Protein AF-A0AB39F9V1-F1 (afdb_monomer)

Structure (mmCIF, N/CA/C/O backbone):
data_AF-A0AB39F9V1-F1
#
_entry.id   AF-A0AB39F9V1-F1
#
loop_
_atom_site.group_PDB
_atom_site.id
_atom_site.type_symbol
_atom_site.label_atom_id
_atom_site.label_alt_id
_atom_site.label_comp_id
_atom_site.label_asym_id
_atom_site.label_entity_id
_atom_site.label_seq_id
_atom_site.pdbx_PDB_ins_code
_atom_site.Cartn_x
_atom_site.Cartn_y
_atom_site.Cartn_z
_atom_site.occupancy
_atom_site.B_iso_or_equiv
_atom_site.auth_seq_id
_atom_site.auth_comp_id
_atom_site.auth_asym_id
_atom_site.auth_atom_id
_atom_site.pdbx_PDB_model_num
ATOM 1 N N . MET A 1 1 ? -10.964 30.325 -3.307 1.00 38.06 1 MET A N 1
ATOM 2 C CA . MET A 1 1 ? -10.942 28.997 -3.959 1.00 38.06 1 MET A CA 1
ATOM 3 C C . MET A 1 1 ? -11.466 27.983 -2.957 1.00 38.06 1 MET A C 1
ATOM 5 O O . MET A 1 1 ? -10.889 27.878 -1.883 1.00 38.06 1 MET A O 1
ATOM 9 N N . ALA A 1 2 ? -12.594 27.324 -3.233 1.00 39.78 2 ALA A N 1
ATOM 10 C CA . ALA A 1 2 ? -13.120 26.294 -2.340 1.00 39.78 2 ALA A CA 1
ATOM 11 C C . ALA A 1 2 ? -12.161 25.094 -2.340 1.00 39.78 2 ALA A C 1
ATOM 13 O O . ALA A 1 2 ? -11.783 24.606 -3.406 1.00 39.78 2 ALA A O 1
ATOM 14 N N . LYS A 1 3 ? -11.732 24.655 -1.153 1.00 39.72 3 LYS A N 1
ATOM 15 C CA . LYS A 1 3 ? -10.917 23.448 -0.987 1.00 39.72 3 LYS A CA 1
ATOM 16 C C . LYS A 1 3 ? -11.742 22.278 -1.531 1.00 39.72 3 LYS A C 1
ATOM 18 O O . LYS A 1 3 ? -12.847 22.046 -1.046 1.00 39.72 3 LYS A O 1
ATOM 23 N N . LYS A 1 4 ? -11.239 21.587 -2.558 1.00 37.41 4 LYS A N 1
ATOM 24 C CA . LYS A 1 4 ? -11.828 20.328 -3.038 1.00 37.41 4 LYS A CA 1
ATOM 25 C C . LYS A 1 4 ? -12.015 19.418 -1.810 1.00 37.41 4 LYS A C 1
ATOM 27 O O . LYS A 1 4 ? -11.085 19.363 -0.999 1.00 37.41 4 LYS A O 1
ATOM 32 N N . PRO A 1 5 ? -13.184 18.779 -1.614 1.00 41.72 5 PRO A N 1
ATOM 33 C CA . PRO A 1 5 ? -13.364 17.876 -0.484 1.00 41.72 5 PRO A CA 1
ATOM 34 C C . PRO A 1 5 ? -12.241 16.832 -0.526 1.00 41.72 5 PRO A C 1
ATOM 36 O O . PRO A 1 5 ? -11.936 16.337 -1.618 1.00 41.72 5 PRO A O 1
ATOM 39 N N . PRO A 1 6 ? -11.570 16.552 0.605 1.00 52.41 6 PRO A N 1
ATOM 40 C CA . PRO A 1 6 ? -10.495 15.576 0.615 1.00 52.41 6 PRO A CA 1
ATOM 41 C C . PRO A 1 6 ? -11.066 14.242 0.138 1.00 52.41 6 PRO A C 1
ATOM 43 O O . PRO A 1 6 ? -12.117 13.805 0.610 1.00 52.41 6 PRO A O 1
ATOM 46 N N . SER A 1 7 ? -10.398 13.611 -0.828 1.00 57.62 7 SER A N 1
ATOM 47 C CA . SER A 1 7 ? -10.674 12.213 -1.145 1.00 57.62 7 SER A CA 1
ATOM 48 C C . SER A 1 7 ? -10.544 11.397 0.138 1.00 57.62 7 SER A C 1
ATOM 50 O O . SER A 1 7 ? -9.648 11.675 0.939 1.00 57.62 7 SER A O 1
ATOM 52 N N . LEU A 1 8 ? -11.412 10.399 0.331 1.00 68.94 8 LEU A N 1
ATOM 53 C CA . LEU A 1 8 ? -11.251 9.441 1.425 1.00 68.94 8 LEU A CA 1
ATOM 54 C C . LEU A 1 8 ? -9.796 8.938 1.435 1.00 68.94 8 LEU A C 1
ATOM 56 O O . LEU A 1 8 ? -9.268 8.649 0.356 1.00 68.94 8 LEU A O 1
ATOM 60 N N . PRO A 1 9 ? -9.126 8.896 2.602 1.00 82.44 9 PRO A N 1
ATOM 61 C CA . PRO A 1 9 ? -7.720 8.534 2.662 1.00 82.44 9 PRO A CA 1
ATOM 62 C C . PRO A 1 9 ? -7.544 7.122 2.105 1.00 82.44 9 PRO A C 1
ATOM 64 O O . PRO A 1 9 ? -8.180 6.167 2.564 1.00 82.44 9 PRO A O 1
ATOM 67 N N . ARG A 1 10 ? -6.704 7.033 1.077 1.00 91.81 10 ARG A N 1
ATOM 68 C CA . ARG A 1 10 ? -6.277 5.794 0.438 1.00 91.81 10 ARG A CA 1
ATOM 69 C C . ARG A 1 10 ? -4.810 5.558 0.721 1.00 91.81 10 ARG A C 1
ATOM 71 O O . ARG A 1 10 ? -4.066 6.502 0.989 1.00 91.81 10 ARG A O 1
ATOM 78 N N . VAL A 1 11 ? -4.416 4.303 0.599 1.00 94.06 11 VAL A N 1
ATOM 79 C CA . VAL A 1 11 ? -3.033 3.865 0.692 1.00 94.06 11 VAL A CA 1
ATOM 80 C C . VAL A 1 11 ? -2.734 2.906 -0.450 1.00 94.06 11 VAL A C 1
ATOM 82 O O . VAL A 1 11 ? -3.574 2.078 -0.808 1.00 94.06 11 VAL A O 1
ATOM 85 N N . THR A 1 12 ? -1.544 3.030 -1.030 1.00 96.19 12 THR A N 1
ATOM 86 C CA . THR A 1 12 ? -1.000 2.003 -1.916 1.00 96.19 12 THR A CA 1
ATOM 87 C C . THR A 1 12 ? -0.115 1.066 -1.108 1.00 96.19 12 THR A C 1
ATOM 89 O O . THR A 1 12 ? 0.802 1.506 -0.417 1.00 96.19 12 THR A O 1
ATOM 92 N N . VAL A 1 13 ? -0.388 -0.231 -1.195 1.00 96.69 13 VAL A N 1
ATOM 93 C CA . VAL A 1 13 ? 0.349 -1.285 -0.489 1.00 96.69 13 VAL A CA 1
ATOM 94 C C . VAL A 1 13 ? 0.890 -2.298 -1.486 1.00 96.69 13 VAL A C 1
ATOM 96 O O . VAL A 1 13 ? 0.318 -2.510 -2.552 1.00 96.69 13 VAL A O 1
ATOM 99 N N . THR A 1 14 ? 2.033 -2.894 -1.168 1.00 98.06 14 THR A N 1
ATOM 100 C CA . THR A 1 14 ? 2.678 -3.931 -1.983 1.00 98.06 14 THR A CA 1
ATOM 101 C C . THR A 1 14 ? 3.395 -4.885 -1.039 1.00 98.06 14 THR A C 1
ATOM 103 O O . THR A 1 14 ? 4.034 -4.427 -0.090 1.00 98.06 14 THR A O 1
ATOM 106 N N . THR A 1 15 ? 3.283 -6.192 -1.268 1.00 98.06 15 THR A N 1
ATOM 107 C CA . THR A 1 15 ? 3.996 -7.187 -0.455 1.00 98.06 15 THR A CA 1
ATOM 108 C C . THR A 1 15 ? 5.513 -7.055 -0.632 1.00 98.06 15 THR A C 1
ATOM 110 O O . THR A 1 15 ? 5.951 -6.688 -1.728 1.00 98.06 15 THR A O 1
ATOM 113 N N . PRO A 1 16 ? 6.328 -7.383 0.386 1.00 97.62 16 PRO A N 1
ATOM 114 C CA . PRO A 1 16 ? 7.787 -7.388 0.262 1.00 97.62 16 PRO A CA 1
ATOM 115 C C . PRO A 1 16 ? 8.312 -8.212 -0.924 1.00 97.62 16 PRO A C 1
ATOM 117 O O . PRO A 1 16 ? 9.238 -7.782 -1.611 1.00 97.62 16 PRO A O 1
ATOM 120 N N . GLU A 1 17 ? 7.698 -9.362 -1.199 1.00 98.00 17 GLU A N 1
ATOM 121 C CA . GLU A 1 17 ? 8.062 -10.274 -2.285 1.00 98.00 17 GLU A CA 1
ATOM 122 C C . GLU A 1 17 ? 7.889 -9.603 -3.654 1.00 98.00 17 GLU A C 1
ATOM 124 O O . GLU A 1 17 ? 8.824 -9.565 -4.460 1.00 98.00 17 GLU A O 1
ATOM 129 N N . ASP A 1 18 ? 6.725 -8.993 -3.887 1.00 98.50 18 ASP A N 1
ATOM 130 C CA . ASP A 1 18 ? 6.461 -8.229 -5.108 1.00 98.50 18 ASP A CA 1
ATOM 131 C C . ASP A 1 18 ? 7.360 -6.997 -5.236 1.00 98.50 18 ASP A C 1
ATOM 133 O O . ASP A 1 18 ? 7.797 -6.684 -6.341 1.00 98.50 18 ASP A O 1
ATOM 137 N N . ILE A 1 19 ? 7.700 -6.310 -4.137 1.00 98.50 19 ILE A N 1
ATOM 138 C CA . ILE A 1 19 ? 8.671 -5.202 -4.182 1.00 98.50 19 ILE A CA 1
ATOM 139 C C . ILE A 1 19 ? 10.017 -5.705 -4.711 1.00 98.50 19 ILE A C 1
ATOM 141 O O . ILE A 1 19 ? 10.609 -5.061 -5.581 1.00 98.50 19 ILE A O 1
ATOM 145 N N . GLY A 1 20 ? 10.494 -6.852 -4.220 1.00 98.44 20 GLY A N 1
ATOM 146 C CA . GLY A 1 20 ? 11.740 -7.460 -4.681 1.00 98.44 20 GLY A CA 1
ATOM 147 C C . GLY A 1 20 ? 11.687 -7.805 -6.168 1.00 98.44 20 GLY A C 1
ATOM 148 O O . GLY A 1 20 ? 12.534 -7.349 -6.937 1.00 98.44 20 GLY A O 1
ATOM 149 N N . ARG A 1 21 ? 10.644 -8.532 -6.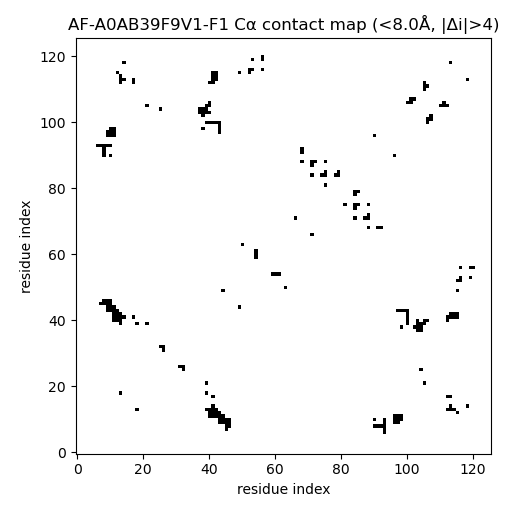584 1.00 98.56 21 ARG A N 1
ATOM 150 C CA . ARG A 1 21 ? 10.432 -8.920 -7.985 1.00 98.56 21 ARG A CA 1
ATOM 151 C C . ARG A 1 21 ? 10.372 -7.704 -8.907 1.00 98.56 21 ARG A C 1
ATOM 153 O O . ARG A 1 21 ? 11.120 -7.634 -9.875 1.00 98.56 21 ARG A O 1
ATOM 160 N N . LEU A 1 22 ? 9.526 -6.725 -8.595 1.00 98.62 22 LEU A N 1
ATOM 161 C CA . LEU A 1 22 ? 9.348 -5.538 -9.430 1.00 98.62 22 LEU A CA 1
ATOM 162 C C . LEU A 1 22 ? 10.605 -4.680 -9.495 1.00 98.62 22 LEU A C 1
ATOM 164 O O . LEU A 1 22 ? 10.909 -4.134 -10.548 1.00 98.62 22 LEU A O 1
ATOM 168 N N . THR A 1 23 ? 11.364 -4.591 -8.404 1.00 98.50 23 THR A N 1
ATOM 169 C CA . THR A 1 23 ? 12.658 -3.900 -8.411 1.00 98.50 23 THR A CA 1
ATOM 170 C C . THR A 1 23 ? 13.628 -4.557 -9.395 1.00 98.50 23 THR A C 1
ATOM 172 O O . THR A 1 23 ? 14.315 -3.854 -10.135 1.00 98.50 23 THR A O 1
ATOM 175 N N . THR A 1 24 ? 13.661 -5.893 -9.452 1.00 98.25 24 THR A N 1
ATOM 176 C CA . THR A 1 24 ? 14.461 -6.631 -10.441 1.00 98.25 24 THR A CA 1
ATOM 177 C C . THR A 1 24 ? 13.981 -6.373 -11.868 1.00 98.25 24 THR A C 1
ATOM 179 O O . THR A 1 24 ? 14.803 -6.079 -12.730 1.00 98.25 24 THR A O 1
ATOM 182 N N . GLU A 1 25 ? 12.671 -6.410 -12.113 1.00 98.38 25 GLU A N 1
ATOM 183 C CA . GLU A 1 25 ? 12.092 -6.120 -13.435 1.00 98.38 25 GLU A CA 1
ATOM 184 C C . GLU A 1 25 ? 12.416 -4.690 -13.901 1.00 98.38 25 GLU A C 1
ATOM 186 O O . GLU A 1 25 ? 12.821 -4.481 -15.041 1.00 98.38 25 GLU A O 1
ATOM 191 N N . ILE A 1 26 ? 12.319 -3.701 -13.007 1.00 98.31 26 ILE A N 1
ATOM 192 C CA . ILE A 1 26 ? 12.672 -2.300 -13.293 1.00 98.31 26 ILE A CA 1
ATOM 193 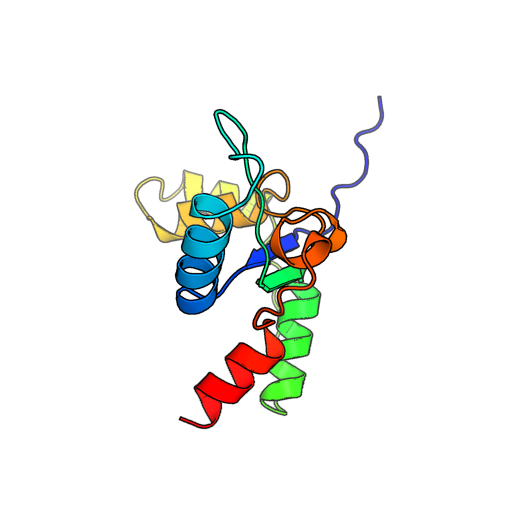C C . ILE A 1 26 ? 14.164 -2.164 -13.619 1.00 98.31 26 ILE A C 1
ATOM 195 O O . ILE A 1 26 ? 14.532 -1.426 -14.532 1.00 98.31 26 ILE A O 1
ATOM 199 N N . LEU A 1 27 ? 15.033 -2.869 -12.886 1.00 97.56 27 LEU A N 1
ATOM 200 C CA . LEU A 1 27 ? 16.480 -2.842 -13.111 1.00 97.56 27 LEU A CA 1
ATOM 201 C C . LEU A 1 27 ? 16.868 -3.426 -14.478 1.00 97.56 27 LEU A C 1
ATOM 203 O O . LEU A 1 27 ? 17.817 -2.942 -15.095 1.00 97.56 27 LEU A O 1
ATOM 207 N N . LEU A 1 28 ? 16.156 -4.464 -14.923 1.00 97.44 28 LEU A N 1
ATOM 208 C CA . LEU A 1 28 ? 16.416 -5.189 -16.168 1.00 97.44 28 LEU A CA 1
ATOM 209 C C . LEU A 1 28 ? 15.630 -4.645 -17.373 1.00 97.44 28 LEU A C 1
ATOM 211 O O . LEU A 1 28 ? 15.807 -5.145 -18.481 1.00 97.44 28 LEU A O 1
ATOM 215 N N . ALA A 1 29 ? 14.771 -3.641 -17.177 1.00 97.31 29 ALA A N 1
ATOM 216 C CA . ALA A 1 29 ? 13.927 -3.093 -18.230 1.00 97.31 29 ALA A CA 1
ATOM 217 C C . ALA A 1 29 ? 14.743 -2.481 -19.384 1.00 97.31 29 ALA A C 1
ATOM 219 O O . ALA A 1 29 ? 15.711 -1.745 -19.168 1.00 97.31 29 ALA A O 1
ATOM 220 N N . GLU A 1 30 ? 14.290 -2.729 -20.617 1.00 96.06 30 GLU A N 1
ATOM 221 C CA . GLU A 1 30 ? 14.818 -2.113 -21.834 1.00 96.06 30 GLU A CA 1
ATOM 222 C C . GLU A 1 30 ? 13.722 -1.307 -22.563 1.00 96.06 30 GLU A C 1
ATOM 224 O O . GLU A 1 30 ? 12.643 -1.847 -22.823 1.00 96.06 30 GLU A O 1
ATOM 229 N N . PRO A 1 31 ? 13.971 -0.029 -22.921 1.00 95.00 31 PRO A N 1
ATOM 230 C CA . PRO A 1 31 ? 15.177 0.750 -22.628 1.00 95.00 31 PRO A CA 1
ATOM 231 C C . PRO A 1 31 ? 15.354 1.006 -21.123 1.00 95.00 31 PRO A C 1
ATOM 233 O O . PRO A 1 31 ? 14.383 1.061 -20.371 1.00 95.00 31 PRO A O 1
ATOM 236 N N . ARG A 1 32 ? 16.611 1.182 -20.696 1.00 96.88 32 ARG A N 1
ATOM 237 C CA . ARG A 1 32 ? 16.952 1.393 -19.284 1.00 96.88 32 ARG A CA 1
ATOM 238 C C . ARG A 1 32 ? 16.210 2.601 -18.710 1.00 96.88 32 ARG A C 1
ATOM 240 O O . ARG A 1 32 ? 16.361 3.713 -19.214 1.00 96.88 32 ARG A O 1
ATOM 247 N N . ILE A 1 33 ? 15.524 2.393 -17.590 1.00 97.38 33 ILE A N 1
ATOM 248 C CA . ILE A 1 33 ? 14.906 3.461 -16.798 1.00 97.38 33 ILE A CA 1
ATOM 249 C C . ILE A 1 33 ? 15.988 4.100 -15.913 1.00 97.38 33 ILE A C 1
ATOM 251 O O . ILE A 1 33 ? 16.661 3.412 -15.141 1.00 97.38 33 ILE A O 1
ATOM 255 N N . ALA A 1 34 ? 16.200 5.411 -16.031 1.00 95.88 34 ALA A N 1
ATOM 256 C CA . ALA A 1 34 ? 17.220 6.128 -15.265 1.00 95.88 34 ALA A CA 1
ATOM 257 C C . ALA A 1 34 ? 16.766 7.546 -14.909 1.00 95.88 34 ALA A C 1
ATOM 259 O O . ALA A 1 34 ? 16.249 8.262 -15.757 1.00 95.88 34 ALA A O 1
ATOM 260 N N . ASN A 1 35 ? 17.047 7.973 -13.671 1.00 95.75 35 ASN A N 1
ATOM 261 C CA . ASN A 1 35 ? 16.695 9.300 -13.142 1.00 95.75 35 ASN A CA 1
ATOM 262 C C . ASN A 1 35 ? 15.182 9.597 -13.135 1.00 95.75 35 ASN A C 1
ATOM 264 O O . ASN A 1 35 ? 14.771 10.744 -13.293 1.00 95.75 35 ASN A O 1
ATOM 268 N N . GLU A 1 36 ? 14.362 8.568 -12.920 1.00 95.75 36 GLU A N 1
ATOM 269 C CA . GLU A 1 36 ? 12.902 8.666 -12.888 1.00 95.75 36 GLU A CA 1
ATOM 270 C C . GLU A 1 36 ? 12.330 8.055 -11.606 1.00 95.75 36 GLU A C 1
ATOM 272 O O . GLU A 1 36 ? 12.897 7.126 -11.027 1.00 95.75 36 GLU A O 1
ATOM 277 N N . VAL A 1 37 ? 11.180 8.572 -11.170 1.00 95.81 37 VAL A N 1
ATOM 278 C CA . VAL A 1 37 ? 10.391 7.966 -10.093 1.00 95.81 37 VAL A CA 1
ATOM 279 C C . VAL A 1 37 ? 9.513 6.879 -10.698 1.00 95.81 37 VAL A C 1
ATOM 281 O O . VAL A 1 37 ? 8.653 7.167 -11.530 1.00 95.81 37 VAL A O 1
ATOM 284 N N . VAL A 1 38 ? 9.702 5.638 -10.252 1.00 97.56 38 VAL A N 1
ATOM 285 C CA . VAL A 1 38 ? 8.902 4.495 -10.700 1.00 97.56 38 VAL A CA 1
ATOM 286 C C . VAL A 1 38 ? 7.923 4.093 -9.604 1.00 97.56 38 VAL A C 1
ATOM 288 O O . VAL A 1 38 ? 8.321 3.740 -8.497 1.00 97.56 38 VAL A O 1
ATOM 291 N N . TYR A 1 39 ? 6.631 4.140 -9.920 1.00 98.00 39 TYR A N 1
ATOM 292 C CA . TYR A 1 39 ? 5.5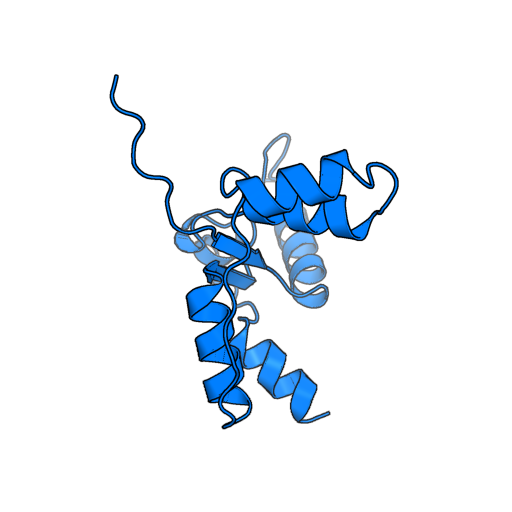66 3.717 -9.015 1.00 98.00 39 TYR A CA 1
ATOM 293 C C . TYR A 1 39 ? 5.225 2.242 -9.234 1.00 98.00 39 TYR A C 1
ATOM 295 O O . TYR A 1 39 ? 5.089 1.795 -10.374 1.00 98.00 39 TYR A O 1
ATOM 303 N N . VAL A 1 40 ? 5.026 1.507 -8.142 1.00 98.38 40 VAL A N 1
ATOM 304 C CA . VAL A 1 40 ? 4.604 0.095 -8.114 1.00 98.38 40 VAL A CA 1
ATOM 305 C C . VAL A 1 40 ? 3.379 -0.059 -7.221 1.00 98.38 40 VAL A C 1
ATOM 307 O O . VAL A 1 40 ? 3.166 0.768 -6.341 1.00 98.38 40 VAL A O 1
ATOM 310 N N . ALA A 1 41 ? 2.539 -1.066 -7.442 1.00 98.31 41 ALA A N 1
ATOM 311 C CA . ALA A 1 41 ? 1.396 -1.312 -6.562 1.00 98.31 41 ALA A CA 1
ATOM 312 C C . ALA A 1 41 ? 0.974 -2.784 -6.549 1.00 98.31 41 ALA A C 1
ATOM 314 O O . ALA A 1 41 ? 0.694 -3.367 -7.601 1.00 98.31 41 ALA A O 1
ATOM 315 N N . GLY A 1 42 ? 0.838 -3.345 -5.348 1.00 98.06 42 GLY A N 1
ATOM 316 C CA . GLY A 1 42 ? 0.017 -4.526 -5.084 1.00 98.06 42 GLY A CA 1
ATOM 317 C C . GLY A 1 42 ? -1.463 -4.162 -5.106 1.00 98.06 42 GLY A C 1
ATOM 318 O O . GLY A 1 42 ? -2.240 -4.719 -5.875 1.00 98.06 42 GLY A O 1
ATOM 319 N N . ASP A 1 43 ? -1.840 -3.135 -4.351 1.00 97.38 43 ASP A N 1
ATOM 320 C CA . ASP A 1 43 ? -3.209 -2.632 -4.276 1.00 97.38 43 ASP A CA 1
ATOM 321 C C . ASP A 1 43 ? -3.238 -1.136 -3.937 1.00 97.38 43 ASP A C 1
ATOM 323 O O . ASP A 1 43 ? -2.308 -0.626 -3.311 1.00 97.38 43 ASP A O 1
ATOM 327 N N . THR A 1 44 ? -4.314 -0.443 -4.309 1.00 96.12 44 THR A N 1
ATOM 328 C CA . THR A 1 44 ? -4.600 0.932 -3.876 1.00 96.12 44 THR A CA 1
ATOM 329 C C . THR A 1 44 ? -6.014 0.979 -3.320 1.00 96.12 44 THR A C 1
ATOM 331 O O . THR A 1 44 ? -6.981 0.925 -4.077 1.00 96.12 44 THR A O 1
ATOM 334 N N . ILE A 1 45 ? -6.132 1.145 -2.005 1.00 95.25 45 ILE A N 1
ATOM 335 C CA . ILE A 1 45 ? -7.378 0.902 -1.273 1.00 95.25 45 ILE A CA 1
ATOM 336 C C . ILE A 1 45 ? -7.641 1.997 -0.236 1.00 95.25 45 ILE A C 1
ATOM 338 O O . ILE A 1 45 ? -6.712 2.583 0.325 1.00 95.25 45 ILE A O 1
ATOM 342 N N . SER A 1 46 ? -8.908 2.306 0.029 1.00 92.94 46 SER A N 1
ATOM 343 C CA . SER A 1 46 ? -9.309 3.136 1.169 1.00 92.94 46 SER A CA 1
ATOM 344 C C . SER A 1 46 ? -9.365 2.329 2.467 1.00 92.94 46 SER A C 1
ATOM 346 O O . SER A 1 46 ? -9.556 1.117 2.467 1.00 92.94 46 SER A O 1
ATOM 348 N N . TYR A 1 47 ? -9.278 3.001 3.616 1.00 91.88 47 TYR A N 1
ATOM 349 C CA . TYR A 1 47 ? -9.444 2.327 4.912 1.00 91.88 47 TYR A CA 1
ATOM 350 C C . TYR A 1 47 ? -10.829 1.682 5.103 1.00 91.88 47 TYR A C 1
ATOM 352 O O . TYR A 1 47 ? -10.952 0.708 5.844 1.00 91.88 47 TYR A O 1
ATOM 360 N N . GLY A 1 48 ? -11.868 2.214 4.447 1.00 92.31 48 GLY A N 1
ATOM 361 C CA . GLY A 1 48 ? -13.209 1.623 4.462 1.00 92.31 48 GLY A CA 1
ATOM 362 C C . GLY A 1 48 ? -13.253 0.303 3.695 1.00 92.31 48 GLY A C 1
ATOM 363 O O . GLY A 1 48 ? -13.664 -0.711 4.254 1.00 92.31 48 GLY A O 1
ATOM 364 N N . GLU A 1 49 ? -12.741 0.302 2.462 1.00 95.25 49 GLU A N 1
ATOM 365 C CA . GLU A 1 49 ? -12.617 -0.908 1.637 1.00 95.25 49 GLU A CA 1
ATOM 366 C C . GLU A 1 49 ? -11.709 -1.948 2.310 1.00 95.25 49 GLU A C 1
ATOM 368 O O . GLU A 1 49 ? -12.038 -3.129 2.323 1.00 95.25 49 GLU A O 1
ATOM 373 N N . LEU A 1 50 ? -10.609 -1.530 2.952 1.00 95.19 50 LEU A N 1
ATOM 374 C CA . LEU A 1 50 ? -9.756 -2.436 3.727 1.00 95.19 50 LEU A CA 1
ATOM 375 C C . LEU A 1 50 ? -10.553 -3.151 4.828 1.00 95.19 50 LEU A C 1
ATOM 377 O O . LEU A 1 50 ? -10.427 -4.364 4.987 1.00 95.19 50 LEU A O 1
ATOM 381 N N . ALA A 1 51 ? -11.396 -2.425 5.567 1.00 95.12 51 ALA A N 1
ATOM 382 C CA . ALA A 1 51 ? -12.246 -3.027 6.591 1.00 95.12 51 ALA A CA 1
ATOM 383 C C . ALA A 1 51 ? -13.245 -4.034 5.991 1.00 95.12 51 ALA A C 1
ATOM 385 O O . ALA A 1 51 ? -13.447 -5.102 6.564 1.00 95.12 51 ALA A O 1
ATOM 386 N N . GLU A 1 52 ? -13.837 -3.730 4.832 1.00 96.12 52 GLU A N 1
ATOM 387 C CA . GLU A 1 52 ? -14.728 -4.652 4.110 1.00 96.12 52 GLU A CA 1
ATOM 388 C C . GLU A 1 52 ? -13.994 -5.911 3.624 1.00 96.12 52 GLU A C 1
ATOM 390 O O . GLU A 1 52 ? -14.521 -7.020 3.735 1.00 96.12 52 GLU A O 1
ATOM 395 N N . VAL A 1 53 ? -12.761 -5.770 3.126 1.00 97.31 53 VAL A N 1
ATOM 396 C CA . VAL A 1 53 ? -11.921 -6.904 2.717 1.00 97.31 53 VAL A CA 1
ATOM 397 C C . VAL A 1 53 ? -11.609 -7.805 3.911 1.00 97.31 53 VAL A C 1
ATOM 399 O O . VAL A 1 53 ? -11.766 -9.020 3.798 1.00 97.31 53 VAL A O 1
ATOM 402 N N . VAL A 1 54 ? -11.231 -7.234 5.060 1.00 96.88 54 VAL A N 1
ATOM 403 C CA . VAL A 1 54 ? -10.963 -8.001 6.288 1.00 96.88 54 VAL A CA 1
ATOM 404 C C . VAL A 1 54 ? -12.203 -8.779 6.731 1.00 96.88 54 VAL A C 1
ATOM 406 O O . VAL A 1 54 ? -12.104 -9.978 6.989 1.00 96.88 54 VAL A O 1
ATOM 409 N N . GLU A 1 55 ? -13.377 -8.145 6.772 1.00 97.62 55 GLU A N 1
ATOM 410 C CA . GLU A 1 55 ? -14.634 -8.819 7.134 1.00 97.62 55 GLU A CA 1
ATOM 411 C C . GLU A 1 55 ? -14.976 -9.953 6.163 1.00 97.62 55 GLU A C 1
ATOM 413 O O . GLU A 1 55 ? -15.307 -11.065 6.577 1.00 97.62 55 GLU A O 1
ATOM 418 N N . ARG A 1 56 ? -14.839 -9.703 4.857 1.00 97.62 56 ARG A N 1
ATOM 419 C CA . ARG A 1 56 ? -15.124 -10.691 3.813 1.00 97.62 56 ARG A CA 1
ATOM 420 C C . ARG A 1 56 ? -14.195 -11.902 3.888 1.00 97.62 56 ARG A C 1
ATOM 422 O O . ARG A 1 56 ? -14.672 -13.028 3.771 1.00 97.62 56 ARG A O 1
ATOM 429 N N . VAL A 1 57 ? -12.889 -11.685 4.058 1.00 97.38 57 VAL A N 1
ATOM 430 C CA . VAL A 1 57 ? -11.894 -12.770 4.105 1.00 97.38 57 VAL A CA 1
ATOM 431 C C . VAL A 1 57 ? -12.033 -13.581 5.396 1.00 97.38 57 VAL A C 1
ATOM 433 O O . VAL A 1 57 ? -12.058 -14.807 5.347 1.00 97.38 57 VAL A O 1
ATOM 436 N N . THR A 1 58 ? -12.197 -12.915 6.541 1.00 96.19 58 THR A N 1
ATOM 437 C CA . THR A 1 58 ? -12.315 -13.585 7.851 1.00 96.19 58 THR A CA 1
ATOM 438 C C . THR A 1 58 ? -13.706 -14.162 8.124 1.00 96.19 58 THR A C 1
ATOM 440 O O . THR A 1 58 ? -13.859 -14.996 9.015 1.00 96.19 58 THR A O 1
ATOM 443 N N . ARG A 1 59 ? -14.728 -13.729 7.370 1.00 96.94 59 ARG A N 1
ATOM 444 C CA . ARG A 1 59 ? -16.158 -14.009 7.601 1.00 96.94 59 ARG A CA 1
ATOM 445 C C . ARG A 1 59 ? -16.642 -13.570 8.988 1.00 96.94 59 ARG A C 1
ATOM 447 O O . ARG A 1 59 ? -17.535 -14.190 9.564 1.00 96.94 59 ARG A O 1
ATOM 454 N N . GLN A 1 60 ? -16.049 -12.508 9.522 1.00 96.75 60 GLN A N 1
ATOM 455 C CA . GLN A 1 60 ? -16.406 -11.905 10.804 1.00 96.75 60 GLN A CA 1
ATOM 456 C C . GLN A 1 60 ? -16.796 -10.445 10.601 1.00 96.75 60 GLN A C 1
ATOM 458 O O . GLN A 1 60 ? -16.367 -9.815 9.643 1.00 96.75 60 GLN A O 1
ATOM 463 N N . THR A 1 61 ? -17.606 -9.903 11.507 1.00 95.69 61 THR A N 1
ATOM 464 C CA . THR A 1 61 ? -17.956 -8.476 11.535 1.00 95.69 61 THR A CA 1
ATOM 465 C C . THR A 1 61 ? -17.148 -7.760 12.607 1.00 95.69 61 THR A C 1
ATOM 467 O O . THR A 1 61 ? -17.023 -8.281 13.717 1.00 95.69 61 THR A O 1
ATOM 470 N N . PHE A 1 62 ? -16.686 -6.544 12.328 1.00 95.38 62 PHE A N 1
ATOM 471 C CA . PHE A 1 62 ? -15.905 -5.747 13.273 1.00 95.38 62 PHE A CA 1
ATOM 472 C C . PHE A 1 62 ? -16.572 -4.403 13.572 1.00 95.38 62 PHE A C 1
ATOM 474 O O . PHE A 1 62 ? -17.189 -3.771 12.714 1.00 95.38 62 PHE A O 1
ATOM 481 N N . GLY A 1 63 ? -16.404 -3.920 14.805 1.00 95.81 63 GLY A N 1
ATOM 482 C CA . GLY A 1 63 ? -16.715 -2.532 15.137 1.00 95.81 63 GLY A CA 1
ATOM 483 C C . GLY A 1 63 ? -15.726 -1.590 14.445 1.00 95.81 63 GLY A C 1
ATOM 484 O O . GLY A 1 63 ? -14.516 -1.751 14.590 1.00 95.81 63 GLY A O 1
ATOM 485 N N . LYS A 1 64 ? -16.231 -0.602 13.701 1.00 93.38 64 LYS A N 1
ATOM 486 C CA . LYS A 1 64 ? -15.416 0.361 12.942 1.00 93.38 64 LYS A CA 1
ATOM 487 C C . LYS A 1 64 ? -15.485 1.730 13.618 1.00 93.38 64 LYS A C 1
ATOM 489 O O . LYS A 1 64 ? -16.561 2.311 13.723 1.00 93.38 64 LYS A O 1
ATOM 494 N N . THR A 1 65 ? -14.337 2.259 14.039 1.00 94.25 65 THR A N 1
ATOM 495 C CA . THR A 1 65 ? -14.230 3.595 14.647 1.00 94.25 65 THR A CA 1
ATOM 496 C C . THR A 1 65 ? -13.345 4.481 13.785 1.00 94.25 65 THR A C 1
ATOM 498 O O . THR A 1 65 ? -12.170 4.180 13.584 1.00 94.25 65 THR A O 1
ATOM 501 N N . LEU A 1 66 ? -13.892 5.596 13.299 1.00 91.44 66 LEU A N 1
ATOM 502 C CA . LEU A 1 66 ? -13.128 6.572 12.526 1.00 91.44 66 LEU A CA 1
ATOM 503 C C . LEU A 1 66 ? -12.188 7.370 13.435 1.00 91.44 66 LEU A C 1
ATOM 505 O O . LEU A 1 66 ? -12.631 8.042 14.367 1.00 91.44 66 LEU A O 1
ATOM 509 N N . TRP A 1 67 ? -10.896 7.366 13.112 1.00 92.38 67 TRP A N 1
ATOM 510 C CA . TRP A 1 67 ? -9.929 8.319 13.656 1.00 92.38 67 TRP A CA 1
ATOM 511 C C . TRP A 1 67 ? -9.664 9.409 12.625 1.00 92.38 67 TRP A C 1
ATOM 513 O O . TRP A 1 67 ? -9.028 9.173 11.600 1.00 92.38 67 TRP A O 1
ATOM 523 N N . SER A 1 68 ? -10.200 10.603 12.880 1.00 90.94 68 SER A N 1
ATOM 524 C CA . SER A 1 68 ? -10.042 11.744 11.980 1.00 90.94 68 SER A CA 1
ATOM 525 C C . SER A 1 68 ? -8.600 12.252 11.962 1.00 90.94 68 SER A C 1
ATOM 527 O O . SER A 1 68 ? -7.862 12.114 12.938 1.00 90.94 68 SER A O 1
ATOM 529 N N . LEU A 1 69 ? -8.211 12.913 10.869 1.00 90.00 69 LEU A N 1
ATOM 530 C CA . LEU A 1 69 ? -6.890 13.531 10.758 1.00 90.00 69 LEU A CA 1
ATOM 531 C C . LEU A 1 69 ? -6.630 14.551 11.880 1.00 90.00 69 LEU A C 1
ATOM 533 O O . LEU A 1 69 ? -5.518 14.617 12.395 1.00 90.00 69 LEU A O 1
ATOM 537 N N . ASP A 1 70 ? -7.649 15.305 12.301 1.00 93.19 70 ASP A N 1
ATOM 538 C CA . ASP A 1 70 ? -7.528 16.263 13.407 1.00 93.19 70 ASP A CA 1
ATOM 539 C C . ASP A 1 70 ? -7.253 15.563 14.739 1.00 93.19 70 ASP A C 1
ATOM 541 O O . ASP A 1 70 ? -6.381 15.998 15.492 1.00 93.19 70 ASP A O 1
ATOM 545 N N . LYS A 1 71 ? -7.925 14.432 15.001 1.00 94.81 71 LYS A N 1
ATOM 546 C CA . LYS A 1 71 ? -7.616 13.595 16.162 1.00 94.81 71 LYS A CA 1
ATOM 547 C C . LYS A 1 71 ? -6.176 13.085 16.097 1.00 94.81 71 LYS A C 1
ATOM 549 O O . LYS A 1 71 ? -5.448 13.222 17.070 1.00 94.81 71 LYS A O 1
ATOM 554 N N . LEU A 1 72 ? -5.757 12.528 14.961 1.00 94.81 72 LEU A N 1
ATOM 555 C CA . LEU A 1 72 ? -4.412 11.963 14.805 1.00 94.81 72 LEU A CA 1
ATOM 556 C C . LEU A 1 72 ? -3.314 13.023 14.965 1.00 94.81 72 LEU A C 1
ATOM 558 O O . LEU A 1 72 ? -2.271 12.751 15.553 1.00 94.81 72 LEU A O 1
ATOM 562 N N . ARG A 1 73 ? -3.562 14.251 14.497 1.00 94.44 73 ARG A N 1
ATOM 563 C CA . ARG A 1 73 ? -2.673 15.399 14.721 1.00 94.44 73 ARG A CA 1
ATOM 564 C C . ARG A 1 73 ? -2.613 15.807 16.189 1.00 94.44 73 ARG A C 1
ATOM 566 O O . ARG A 1 73 ? -1.527 16.103 16.675 1.00 94.44 73 ARG A O 1
ATOM 573 N N . ALA A 1 74 ? -3.749 15.819 16.885 1.00 96.69 74 ALA A N 1
ATOM 574 C CA . ALA A 1 74 ? -3.790 16.116 18.314 1.00 96.69 74 ALA A CA 1
ATOM 575 C C . ALA A 1 74 ? -3.046 15.049 19.134 1.00 96.69 74 ALA A C 1
ATOM 577 O O . ALA A 1 74 ? -2.246 15.402 19.997 1.00 96.69 74 ALA A O 1
ATOM 578 N N . ASP A 1 75 ? -3.247 13.768 18.815 1.00 96.06 75 ASP A N 1
ATOM 579 C CA . ASP A 1 75 ? -2.540 12.652 19.452 1.00 96.06 75 ASP A CA 1
ATOM 580 C C . ASP A 1 75 ? -1.016 12.774 19.239 1.00 96.06 75 ASP A C 1
ATOM 582 O O . ASP A 1 75 ? -0.241 12.641 20.186 1.00 96.06 75 ASP A O 1
ATOM 586 N N . LEU A 1 76 ? -0.573 13.097 18.015 1.00 96.25 76 LEU A N 1
ATOM 587 C CA . LEU A 1 76 ? 0.844 13.321 17.708 1.00 96.25 76 LEU A CA 1
ATOM 588 C C . LEU A 1 76 ? 1.422 14.549 18.430 1.00 96.25 76 LEU A C 1
ATOM 590 O O . LEU A 1 76 ? 2.559 14.507 18.888 1.00 96.25 76 LEU A O 1
ATOM 594 N N . ALA A 1 77 ? 0.660 15.636 18.558 1.00 96.75 77 ALA A N 1
ATOM 595 C CA . ALA A 1 77 ? 1.111 16.823 19.283 1.00 96.75 77 ALA A CA 1
ATOM 596 C C . ALA A 1 77 ? 1.316 16.552 20.785 1.00 96.75 77 ALA A C 1
ATOM 598 O O . ALA A 1 77 ? 2.192 17.156 21.400 1.00 96.75 77 ALA A O 1
ATOM 599 N N . GLN A 1 78 ? 0.526 15.645 21.370 1.00 97.56 78 GLN A N 1
ATOM 600 C CA . GLN A 1 78 ? 0.659 15.241 22.773 1.00 97.56 78 GLN A CA 1
ATOM 601 C C . GLN A 1 78 ? 1.822 14.271 23.004 1.00 97.56 78 GLN A C 1
ATOM 603 O O . GLN A 1 78 ? 2.461 14.326 24.052 1.00 97.56 78 GLN A O 1
ATOM 608 N N . ALA A 1 79 ? 2.104 13.396 22.036 1.00 95.62 79 ALA A N 1
ATOM 609 C CA . ALA A 1 79 ? 3.169 12.402 22.114 1.00 95.62 79 ALA A CA 1
ATOM 610 C C . ALA A 1 79 ? 4.056 12.451 20.855 1.00 95.62 79 ALA A C 1
ATOM 612 O O . ALA A 1 79 ? 4.007 11.533 20.029 1.00 95.62 79 ALA A O 1
ATOM 613 N N . PRO A 1 80 ? 4.875 13.509 20.688 1.00 93.69 80 PRO A N 1
ATOM 614 C CA . PRO A 1 80 ? 5.652 13.722 19.469 1.00 93.69 80 PRO A CA 1
ATOM 615 C C . PRO A 1 80 ? 6.751 12.679 19.267 1.00 93.69 80 PRO A C 1
ATOM 617 O O . PRO A 1 80 ? 7.173 12.472 18.133 1.00 93.69 80 PRO A O 1
ATOM 620 N N . ASP A 1 81 ? 7.207 12.012 20.329 1.00 96.06 81 ASP A N 1
ATOM 621 C CA . ASP A 1 81 ? 8.233 10.961 20.280 1.00 96.06 81 ASP A CA 1
ATOM 622 C C . ASP A 1 81 ? 7.675 9.549 20.093 1.00 96.06 81 ASP A C 1
ATOM 624 O O . ASP A 1 81 ? 8.433 8.613 19.835 1.00 96.06 81 ASP A O 1
ATOM 628 N N . ASP A 1 82 ? 6.351 9.396 20.141 1.00 96.44 82 ASP A N 1
ATOM 629 C CA . ASP A 1 82 ? 5.707 8.121 19.862 1.00 96.44 82 ASP A CA 1
ATOM 630 C C . ASP A 1 82 ? 5.727 7.838 18.351 1.00 96.44 82 ASP A C 1
ATOM 632 O O . ASP A 1 82 ? 5.210 8.584 17.517 1.00 96.44 82 ASP A O 1
ATOM 636 N N . VAL A 1 83 ? 6.366 6.733 17.973 1.00 95.12 83 VAL A N 1
ATOM 637 C CA . VAL A 1 83 ? 6.521 6.349 16.564 1.00 95.12 83 VAL A CA 1
ATOM 638 C C . VAL A 1 83 ? 5.171 6.015 15.925 1.00 95.12 83 VAL A C 1
ATOM 640 O O . VAL A 1 83 ? 4.958 6.283 14.742 1.00 95.12 83 VAL A O 1
ATOM 643 N N . MET A 1 84 ? 4.237 5.454 16.691 1.00 94.25 84 MET A N 1
ATOM 644 C CA . MET A 1 84 ? 2.952 5.001 16.178 1.00 94.25 84 MET A CA 1
ATOM 645 C C . MET A 1 84 ? 1.991 6.169 15.930 1.00 94.25 84 MET A C 1
ATOM 647 O O . MET A 1 84 ? 1.251 6.148 14.942 1.00 94.25 84 MET A O 1
ATOM 651 N N . THR A 1 85 ? 2.013 7.214 16.764 1.00 94.31 85 THR A N 1
ATOM 652 C CA . THR A 1 85 ? 1.252 8.450 16.504 1.00 94.31 85 THR A CA 1
ATOM 653 C C . THR A 1 85 ? 1.743 9.134 15.229 1.00 94.31 85 THR A C 1
ATOM 655 O O . THR A 1 85 ? 0.919 9.517 14.393 1.00 94.31 85 THR A O 1
ATOM 658 N N . ARG A 1 86 ? 3.068 9.188 15.006 1.00 93.44 86 ARG A N 1
ATOM 659 C CA . ARG A 1 86 ? 3.660 9.692 13.751 1.00 93.44 86 ARG A CA 1
ATOM 660 C C . ARG A 1 86 ? 3.189 8.884 12.549 1.00 93.44 86 ARG A C 1
ATOM 662 O O . ARG A 1 86 ? 2.744 9.464 11.561 1.00 93.44 86 ARG A O 1
ATOM 669 N N . TYR A 1 87 ? 3.262 7.556 12.644 1.00 93.19 87 TYR A N 1
ATOM 670 C CA . TYR A 1 87 ? 2.884 6.653 11.560 1.00 93.19 87 TYR A CA 1
ATOM 671 C C . TYR A 1 87 ? 1.413 6.847 11.170 1.00 93.19 87 TYR A C 1
ATOM 673 O O . TYR A 1 87 ? 1.103 7.132 10.017 1.00 93.19 87 TYR A O 1
ATOM 681 N N . ARG A 1 88 ? 0.493 6.805 12.141 1.00 92.75 88 ARG A N 1
ATOM 682 C CA . ARG A 1 88 ? -0.945 6.997 11.885 1.00 92.75 88 ARG A CA 1
ATOM 683 C C . ARG A 1 88 ? -1.248 8.356 11.263 1.00 92.75 88 ARG A C 1
ATOM 685 O O . ARG A 1 88 ? -2.024 8.425 10.314 1.00 92.75 88 ARG A O 1
ATOM 692 N N . ALA A 1 89 ? -0.633 9.425 11.771 1.00 91.12 89 ALA A N 1
ATOM 693 C CA . ALA A 1 89 ? -0.819 10.761 11.219 1.00 91.12 89 ALA A CA 1
ATOM 694 C C . ALA A 1 89 ? -0.338 10.846 9.763 1.00 91.12 89 ALA A C 1
ATOM 696 O O . ALA A 1 89 ? -1.044 11.429 8.945 1.00 91.12 89 ALA A O 1
ATOM 697 N N . ALA A 1 90 ? 0.808 10.238 9.432 1.00 89.38 90 ALA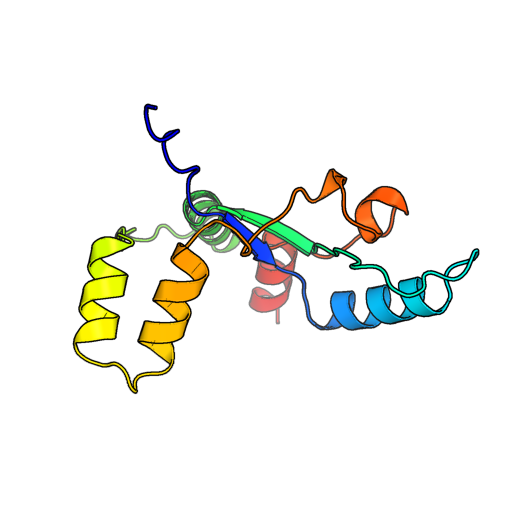 A N 1
ATOM 698 C CA . ALA A 1 90 ? 1.363 10.233 8.079 1.00 89.38 90 ALA A CA 1
ATOM 699 C C . ALA A 1 90 ? 0.454 9.506 7.077 1.00 89.38 90 ALA A C 1
ATOM 701 O O . ALA A 1 90 ? 0.069 10.089 6.065 1.00 89.38 90 ALA A O 1
ATOM 702 N N . PHE A 1 91 ? 0.031 8.277 7.384 1.00 89.44 91 PHE A N 1
ATOM 703 C CA . PHE A 1 91 ? -0.811 7.494 6.470 1.00 89.44 91 PHE A CA 1
ATOM 704 C C . PHE A 1 91 ? -2.248 8.028 6.339 1.00 89.44 91 PHE A C 1
ATOM 706 O O . PHE A 1 91 ? -2.936 7.733 5.364 1.00 89.44 91 PHE A O 1
ATOM 713 N N . ALA A 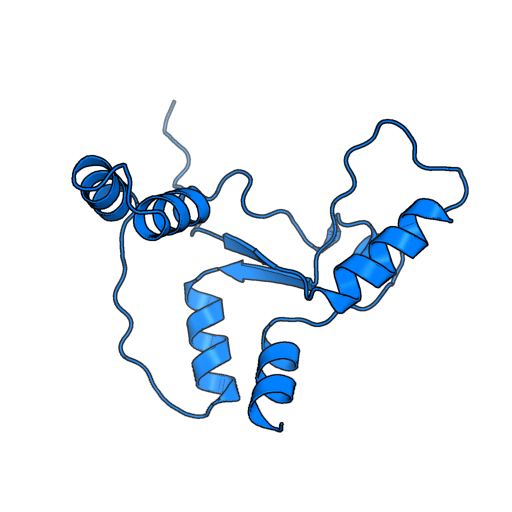1 92 ? -2.691 8.882 7.266 1.00 88.38 92 ALA A N 1
ATOM 714 C CA . ALA A 1 92 ? -3.972 9.577 7.172 1.00 88.38 92 ALA A CA 1
ATOM 715 C C . ALA A 1 92 ? -3.934 10.869 6.328 1.00 88.38 92 ALA A C 1
ATOM 717 O O . ALA A 1 92 ? -4.991 11.454 6.087 1.00 88.38 92 ALA A O 1
ATOM 718 N N . LEU A 1 93 ? -2.758 11.337 5.880 1.00 83.31 93 LEU A N 1
ATOM 719 C CA . LEU A 1 93 ? -2.631 12.580 5.098 1.00 83.31 93 LEU A CA 1
ATOM 720 C C . LEU A 1 93 ? -3.292 12.498 3.714 1.00 83.31 93 LEU A C 1
ATOM 722 O O . LEU A 1 93 ? -3.681 13.529 3.165 1.00 83.31 93 LEU A O 1
ATOM 726 N N . GLY A 1 94 ? -3.432 11.290 3.163 1.00 80.06 94 GLY A N 1
ATOM 727 C CA . GLY A 1 94 ? -3.970 11.048 1.827 1.00 80.06 94 GLY A CA 1
ATOM 728 C C . GLY A 1 94 ? -2.935 11.310 0.734 1.00 80.06 94 GLY A C 1
ATOM 729 O O . GLY A 1 94 ? -2.436 10.365 0.128 1.00 80.06 94 GLY A O 1
ATOM 730 N N . ASP A 1 95 ? -2.603 12.575 0.478 1.00 81.00 95 ASP A N 1
ATOM 731 C CA . ASP A 1 95 ? -1.662 12.935 -0.589 1.00 81.00 95 ASP A CA 1
ATOM 732 C C . ASP A 1 95 ? -0.273 12.330 -0.332 1.00 81.00 95 ASP A C 1
ATOM 734 O O . ASP A 1 95 ? 0.269 12.402 0.771 1.00 81.00 95 ASP A O 1
ATOM 738 N N . GLY A 1 96 ? 0.300 11.708 -1.365 1.00 85.06 96 GLY A N 1
ATOM 739 C CA . GLY A 1 96 ? 1.598 11.031 -1.297 1.00 85.06 96 GLY A CA 1
ATOM 740 C C . GLY A 1 96 ? 1.564 9.614 -0.715 1.00 85.06 96 GLY A C 1
ATOM 741 O O . GLY A 1 96 ? 2.561 8.909 -0.836 1.00 85.06 96 GLY A O 1
ATOM 742 N N . MET A 1 97 ? 0.442 9.173 -0.134 1.00 89.94 97 MET A N 1
ATOM 743 C CA . MET A 1 97 ? 0.291 7.817 0.425 1.00 89.94 97 MET A CA 1
ATOM 744 C C . MET A 1 97 ? -0.308 6.815 -0.569 1.00 89.94 97 MET A C 1
ATOM 746 O O . MET A 1 97 ? -0.310 5.612 -0.310 1.00 89.94 97 MET A O 1
ATOM 750 N N . TRP A 1 98 ? -0.826 7.295 -1.700 1.00 93.31 98 TRP A N 1
ATOM 751 C CA . TRP A 1 98 ? -1.411 6.455 -2.738 1.00 93.31 98 TRP A CA 1
ATOM 752 C C . TRP A 1 98 ? -1.168 7.020 -4.140 1.00 93.31 98 TRP A C 1
ATOM 754 O O . TRP A 1 98 ? -0.958 8.221 -4.323 1.00 93.31 98 TRP A O 1
ATOM 764 N N . TRP A 1 99 ? -1.266 6.144 -5.134 1.00 94.50 99 TRP A N 1
ATOM 765 C CA . TRP A 1 99 ? -1.332 6.472 -6.559 1.00 94.50 99 TRP A CA 1
ATOM 766 C C . TRP A 1 99 ? -2.270 5.504 -7.281 1.00 94.50 99 TRP A C 1
ATOM 768 O O . TRP A 1 99 ? -2.648 4.454 -6.758 1.00 94.50 99 TRP A O 1
ATOM 778 N N . ASP A 1 100 ? -2.697 5.871 -8.484 1.00 93.56 100 ASP A N 1
ATOM 779 C CA . ASP A 1 100 ? -3.541 5.003 -9.301 1.00 93.56 100 ASP A CA 1
ATOM 780 C C . ASP A 1 100 ? -2.744 3.774 -9.769 1.00 93.56 100 ASP A C 1
ATOM 782 O O . ASP A 1 100 ? -1.728 3.916 -10.459 1.00 93.56 100 ASP A O 1
ATOM 786 N N . LYS A 1 101 ? -3.217 2.575 -9.402 1.00 94.94 101 LYS A N 1
ATOM 787 C CA . LYS A 1 101 ? -2.593 1.298 -9.769 1.00 94.94 101 LYS A CA 1
ATOM 788 C C . LYS A 1 101 ? -2.478 1.151 -11.287 1.00 94.94 101 LYS A C 1
ATOM 790 O O . LYS A 1 101 ? -1.472 0.638 -11.751 1.00 94.94 101 LYS A O 1
ATOM 795 N N . ALA A 1 102 ? -3.421 1.667 -12.078 1.00 96.12 102 ALA A N 1
ATOM 796 C CA . ALA A 1 102 ? -3.348 1.580 -13.541 1.00 96.12 102 ALA A CA 1
ATOM 797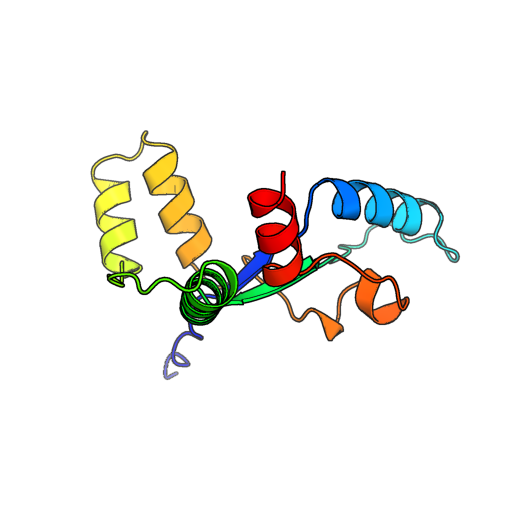 C C . ALA A 1 102 ? -2.122 2.305 -14.133 1.00 96.12 102 ALA A C 1
ATOM 799 O O . ALA A 1 102 ? -1.693 2.010 -15.248 1.00 96.12 102 ALA A O 1
ATOM 800 N N . ASN A 1 103 ? -1.538 3.250 -13.388 1.00 96.25 103 ASN A N 1
ATOM 801 C CA . ASN A 1 103 ? -0.394 4.037 -13.834 1.00 96.25 103 ASN A CA 1
ATOM 802 C C . ASN A 1 103 ? 0.965 3.468 -13.402 1.00 96.25 103 ASN A C 1
ATOM 804 O O . ASN A 1 103 ? 1.993 4.029 -13.804 1.00 96.25 103 ASN A O 1
ATOM 808 N N . THR A 1 104 ? 0.991 2.386 -12.620 1.00 98.12 104 THR A N 1
ATOM 809 C CA . THR A 1 104 ? 2.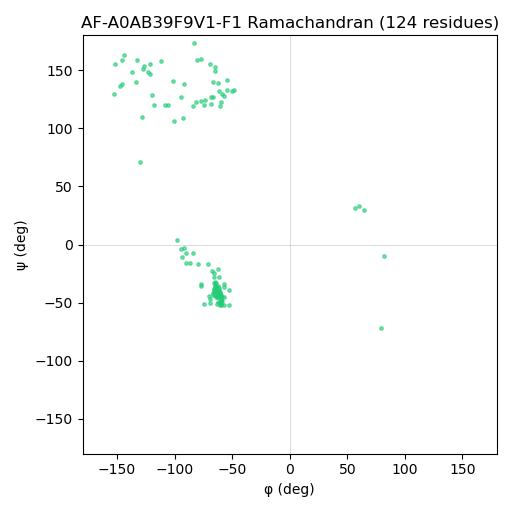232 1.797 -12.109 1.00 98.12 104 THR A CA 1
ATOM 810 C C . THR A 1 104 ? 2.969 0.983 -13.159 1.00 98.12 104 THR A C 1
ATOM 812 O O . THR A 1 104 ? 2.394 0.536 -14.153 1.00 98.12 104 THR A O 1
ATOM 815 N N . PHE A 1 105 ? 4.264 0.782 -12.921 1.00 98.38 105 PHE A N 1
ATOM 816 C CA . PHE A 1 105 ? 5.122 -0.047 -13.760 1.00 98.38 105 PHE A CA 1
ATOM 817 C C . PHE A 1 105 ? 4.520 -1.441 -13.954 1.00 98.38 105 PHE A C 1
ATOM 819 O O . PHE A 1 105 ? 4.294 -1.870 -15.079 1.00 98.38 105 PHE A O 1
ATOM 826 N N . ASN A 1 106 ? 4.162 -2.114 -12.860 1.00 98.38 106 ASN A N 1
ATOM 827 C CA . ASN A 1 106 ? 3.640 -3.473 -12.930 1.00 98.38 106 ASN A CA 1
ATOM 828 C C . ASN A 1 106 ? 2.326 -3.566 -13.722 1.00 98.38 106 ASN A C 1
ATOM 830 O O . ASN A 1 106 ? 2.194 -4.456 -14.554 1.00 98.38 106 ASN A O 1
ATOM 834 N N . ALA A 1 107 ? 1.402 -2.610 -13.570 1.00 97.94 107 ALA A N 1
ATOM 835 C CA . ALA A 1 107 ? 0.157 -2.614 -14.337 1.00 97.94 107 ALA A CA 1
ATOM 836 C C . ALA A 1 107 ? 0.390 -2.381 -15.838 1.00 97.94 107 ALA A C 1
ATOM 838 O O . ALA A 1 107 ? -0.174 -3.087 -16.671 1.00 97.94 107 ALA A O 1
ATOM 839 N N . LYS A 1 108 ? 1.261 -1.429 -16.196 1.00 97.56 108 LYS A N 1
ATOM 840 C CA . LYS A 1 108 ? 1.590 -1.123 -17.600 1.00 97.56 108 LYS A CA 1
ATOM 841 C C . LYS A 1 108 ? 2.320 -2.263 -18.310 1.00 97.56 108 LYS A C 1
ATOM 843 O O . LYS A 1 108 ? 2.203 -2.385 -19.524 1.00 97.56 108 LYS A O 1
ATOM 848 N N . HIS A 1 109 ? 3.055 -3.077 -17.558 1.00 97.12 109 HIS A N 1
ATOM 849 C CA . HIS A 1 109 ? 3.821 -4.211 -18.073 1.00 97.12 109 HIS A CA 1
ATOM 850 C C . HIS A 1 109 ? 3.097 -5.560 -17.916 1.00 97.12 109 HIS A C 1
ATOM 852 O O . HIS A 1 109 ? 3.670 -6.591 -18.255 1.00 97.12 109 HIS A O 1
ATOM 858 N N . GLY A 1 110 ? 1.851 -5.576 -17.425 1.00 97.31 110 GLY A N 1
ATOM 859 C CA . GLY A 1 110 ? 1.081 -6.813 -17.242 1.00 97.31 110 GLY A CA 1
ATOM 860 C C . GLY A 1 110 ? 1.685 -7.766 -16.204 1.00 97.31 110 GLY A C 1
ATOM 861 O O . GLY A 1 110 ? 1.563 -8.980 -16.337 1.00 97.31 110 GLY A O 1
ATOM 862 N N . ILE A 1 111 ? 2.379 -7.224 -15.199 1.00 97.94 111 ILE A N 1
ATOM 863 C CA . ILE A 1 111 ? 2.980 -7.996 -14.113 1.00 97.94 111 ILE A CA 1
ATOM 864 C C . ILE A 1 111 ? 1.985 -8.056 -12.958 1.00 97.94 111 ILE A C 1
ATOM 866 O O . ILE A 1 111 ? 1.756 -7.060 -12.262 1.00 97.94 111 ILE A O 1
ATOM 870 N N . ASP A 1 112 ? 1.430 -9.245 -12.749 1.00 97.56 112 ASP A N 1
ATOM 871 C CA . ASP A 1 112 ? 0.527 -9.509 -11.637 1.00 97.56 112 ASP A CA 1
ATOM 872 C C . ASP A 1 112 ? 1.252 -9.415 -10.291 1.00 97.56 112 ASP A C 1
ATOM 874 O O . ASP A 1 112 ? 2.388 -9.880 -10.135 1.00 97.56 112 ASP A O 1
ATOM 878 N N . THR A 1 113 ? 0.548 -8.817 -9.333 1.00 98.06 113 THR A N 1
ATOM 879 C CA . THR A 1 113 ? 0.953 -8.604 -7.942 1.00 98.06 113 THR A CA 1
ATOM 880 C C . THR A 1 113 ? -0.171 -9.019 -6.998 1.00 98.06 113 THR A C 1
ATOM 882 O O . THR A 1 113 ? -1.341 -9.072 -7.386 1.00 98.06 113 THR A O 1
ATOM 885 N N . VAL A 1 114 ? 0.183 -9.299 -5.748 1.00 98.00 114 VAL A N 1
ATOM 886 C CA . VAL A 1 114 ? -0.735 -9.718 -4.691 1.00 98.00 114 VAL A CA 1
ATOM 887 C C . VAL A 1 114 ? -1.507 -8.507 -4.162 1.00 98.00 114 VAL A C 1
ATOM 889 O O . VAL A 1 114 ? -0.923 -7.520 -3.703 1.00 98.00 114 VAL A O 1
ATOM 892 N N . ASP A 1 115 ? -2.838 -8.586 -4.219 1.00 97.56 115 ASP A N 1
ATOM 893 C CA . ASP A 1 115 ? -3.725 -7.602 -3.597 1.00 97.56 115 ASP A CA 1
ATOM 894 C C . ASP A 1 1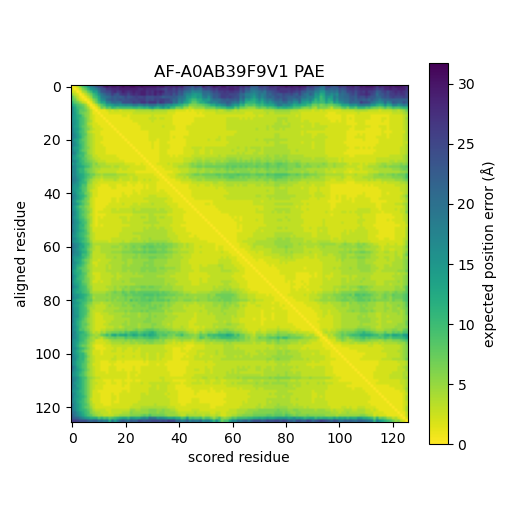15 ? -3.953 -7.893 -2.101 1.00 97.56 115 ASP A C 1
ATOM 896 O O . ASP A 1 115 ? -3.532 -8.921 -1.561 1.00 97.56 115 ASP A O 1
ATOM 900 N N . VAL A 1 116 ? -4.644 -6.987 -1.405 1.00 97.81 116 VAL A N 1
ATOM 901 C CA . VAL A 1 116 ? -4.881 -7.128 0.040 1.00 97.81 116 VAL A CA 1
ATOM 902 C C . VAL A 1 116 ? -5.680 -8.388 0.384 1.00 97.81 116 VAL A C 1
ATOM 904 O O . VAL A 1 116 ? -5.425 -9.016 1.412 1.00 97.81 116 VAL A O 1
ATOM 907 N N . ALA A 1 117 ? -6.653 -8.768 -0.445 1.00 97.62 117 ALA A N 1
ATOM 908 C CA . ALA A 1 117 ? -7.514 -9.908 -0.157 1.00 97.62 117 ALA A CA 1
ATOM 909 C C . ALA A 1 117 ? -6.739 -11.225 -0.255 1.00 97.62 117 ALA A C 1
ATOM 911 O O . ALA A 1 117 ? -6.826 -12.046 0.659 1.00 97.62 117 ALA A O 1
ATOM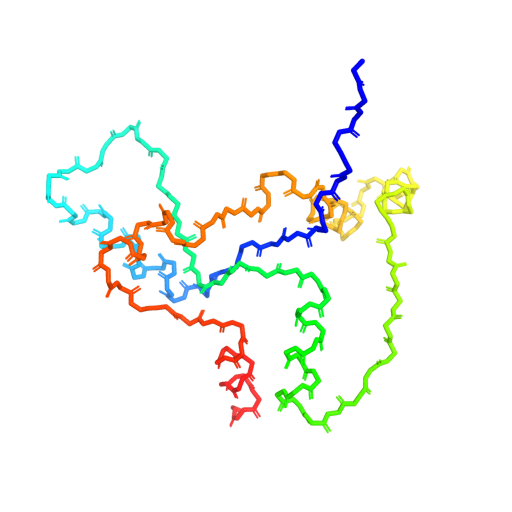 912 N N . HIS A 1 118 ? -5.956 -11.395 -1.320 1.00 97.62 118 HIS A N 1
ATOM 913 C CA . HIS A 1 118 ? -5.111 -12.569 -1.523 1.00 97.62 118 HIS A CA 1
ATOM 914 C C . HIS A 1 118 ? -4.005 -12.647 -0.466 1.00 97.62 118 HIS A C 1
ATOM 916 O O . HIS A 1 118 ? -3.746 -13.727 0.064 1.00 97.62 118 HIS A O 1
ATOM 922 N N . TYR A 1 119 ? -3.411 -11.509 -0.087 1.00 97.31 119 TYR A N 1
ATOM 923 C CA . TYR A 1 119 ? -2.443 -11.465 1.010 1.00 97.31 119 TYR A CA 1
ATOM 924 C C . TYR A 1 119 ? -3.050 -11.973 2.326 1.00 97.31 119 TYR A C 1
ATOM 926 O O . TYR A 1 119 ? -2.467 -12.827 2.993 1.00 97.31 119 TYR A O 1
ATOM 934 N N . LEU A 1 120 ? -4.240 -11.485 2.695 1.00 96.94 120 LEU A N 1
ATOM 935 C CA . LEU A 1 120 ? -4.914 -11.907 3.926 1.00 96.94 120 LEU A CA 1
ATOM 936 C C . LEU A 1 120 ? -5.334 -13.379 3.893 1.00 96.94 120 LEU A C 1
ATOM 938 O O . LEU A 1 120 ? -5.233 -14.048 4.916 1.00 96.94 120 LEU A O 1
ATOM 942 N N . GLN A 1 121 ? -5.798 -13.886 2.749 1.00 96.25 121 GLN A N 1
ATOM 943 C CA . GLN A 1 121 ? -6.127 -15.307 2.592 1.00 96.25 121 GLN A CA 1
ATOM 944 C C . GLN A 1 121 ? -4.899 -16.179 2.852 1.00 96.25 121 GLN A C 1
ATOM 946 O O . GLN A 1 121 ? -4.958 -17.068 3.696 1.00 96.25 121 GLN A O 1
ATOM 951 N N . HIS A 1 122 ? -3.771 -15.858 2.214 1.00 93.94 122 HIS A N 1
ATOM 952 C CA . HIS A 1 122 ? -2.528 -16.596 2.410 1.00 93.94 122 HIS A CA 1
ATOM 953 C C . HIS A 1 122 ? -2.046 -16.551 3.867 1.00 93.94 122 HIS A C 1
ATOM 955 O O . HIS A 1 122 ? -1.643 -17.571 4.417 1.00 93.94 122 HIS A O 1
ATOM 961 N N . LEU A 1 123 ? -2.135 -15.383 4.512 1.00 94.06 123 LEU A N 1
ATOM 962 C CA . LEU A 1 123 ? -1.728 -15.207 5.907 1.00 94.06 123 LEU A CA 1
ATOM 963 C C . LEU A 1 123 ? -2.574 -16.030 6.892 1.00 94.06 123 LEU A C 1
ATOM 965 O O . LEU A 1 123 ? -2.063 -16.432 7.931 1.00 94.06 123 LEU A O 1
ATOM 969 N N . LEU A 1 124 ? -3.862 -16.228 6.606 1.00 91.94 124 LEU A N 1
ATOM 970 C CA . LEU A 1 124 ? -4.797 -16.930 7.494 1.00 91.94 124 LEU A CA 1
ATOM 971 C C . LEU A 1 124 ? -4.865 -18.443 7.241 1.00 91.94 124 LEU A C 1
ATOM 973 O O . LEU A 1 124 ? -5.409 -19.169 8.072 1.00 91.94 124 LEU A O 1
ATOM 977 N N . GLU A 1 125 ? -4.370 -18.908 6.095 1.00 85.50 125 GLU A N 1
ATOM 978 C CA . GLU A 1 125 ? -4.247 -20.332 5.759 1.00 85.50 125 GLU A CA 1
ATOM 979 C C . GLU A 1 125 ? -2.932 -20.959 6.260 1.00 85.50 125 GLU A C 1
ATOM 981 O O . GLU A 1 125 ? -2.833 -22.187 6.312 1.00 85.50 125 GLU A O 1
ATOM 986 N N . ALA A 1 126 ? -1.946 -20.129 6.619 1.00 57.69 126 ALA A N 1
ATOM 987 C CA . ALA A 1 126 ? -0.653 -20.521 7.189 1.00 57.69 126 ALA A CA 1
ATOM 988 C C . ALA A 1 126 ? -0.728 -20.800 8.701 1.00 57.69 126 ALA A C 1
ATOM 990 O O . ALA A 1 126 ? -0.009 -21.723 9.152 1.00 57.69 126 ALA A O 1
#

InterPro domains:
  IPR036291 NAD(P)-binding domain superfamily [SSF51735] (6-100)
  IPR051609 NmrA-type/Isoflavone reductase-like domain-containing protein [PTHR47706] (10-125)

Sequence (126 aa):
MAKKPPSLPRVTVTTPEDIGRLTTEILLAEPRIANEVVYVAGDTISYGELAEVVERVTRQTFGKTLWSLDKLRADLAQAPDDVMTRYRAAFALGDGMWWDKANTFNAKHGIDTVDVAHYLQHLLEA

Organism: NCBI:txid546114

Radius of gyration: 17.32 Å; Cα contacts (8 Å, |Δi|>4): 126; chains: 1; bounding box: 35×50×45 Å

pLDDT: mean 91.76, std 12.93, range [37.41, 98.62]

Solvent-accessible surface area (backbone atoms only — not comparable to full-atom values): 7650 Å² total; per-residue (Å²): 132,85,77,73,78,78,69,78,42,28,39,46,45,61,50,73,67,53,53,54,53,50,51,52,53,53,73,70,34,83,79,75,75,73,98,71,91,82,52,72,53,26,33,62,45,34,66,66,57,50,52,52,44,52,27,64,74,72,73,46,87,76,91,85,79,90,79,48,61,68,56,33,48,52,52,20,72,76,37,72,84,40,66,65,38,49,49,54,38,58,58,51,61,24,79,89,39,46,63,68,51,77,75,12,55,36,53,72,68,72,50,89,57,60,34,68,61,59,50,51,52,56,64,73,75,108

Secondary structure (DSSP, 8-state):
-PPPPPPPPEEEE--HHHHHHHHHHHHH-SSPP-S------SEEEEHHHHHHHHHHHHT---------HHHHHHHHHH-TT-HHHHHHHHHTS-TTT---GGGSHHHHTT-----HHHHHHHHHH-

Mean predicted aligned error: 4.83 Å

Nearest PDB structures (foldseek):
  2zcu-assembly1_A  TM=6.519E-01  e=1.025E-02  unclassified
  2vrb-assembly1_A-2  TM=7.023E-01  e=4.051E-02  Citrobacter sp. MY-5
  2vrc-assembly1_C  TM=7.018E-01  e=1.060E-01  Citrobacter sp. MY-5
  2vrc-assembly1_D  TM=6.349E-01  e=9.894E-02  Citrobacter sp. MY-5
  8r2j-assembly1_A  TM=6.164E-01  e=2.773E-01  Streptomyces swartbergensis

Foldseek 3Di:
DDDDPDDQQKAFDADPVVVVVVVVCQCPDPVHDPPDDADAGQDIDHPVVLQVLVCVLVVHHDDDDDDALVNLVVVCVVPVPDPVSVVVNVSRPRPPRDDDNCPGPCNVVVNHGHHPNNVVNVVVVD